Protein AF-A0A1I1ZQI4-F1 (afdb_monomer_lite)

Foldseek 3Di:
DDPLVVLLVVLVVVLVLLVVVPDQDPLSVVLNVLSVVVNVLSPDPPNDQDPVSSVVSVVVSCVSPVVSPPD

Sequence (71 aa):
MSDKQEQQQLVEHAIAKLESKGPLNGVDTEIYKDLIALREKIKMKSYRVDWNGFWNVILHLIDKGSDFFDN

pLDDT: mean 82.25, std 11.88, range [39.69, 93.56]

Radius of gyration: 12.22 Å; chains: 1; bounding box: 28×20×34 Å

Structure (mmCIF, N/CA/C/O backbone):
data_AF-A0A1I1ZQI4-F1
#
_entry.id   AF-A0A1I1ZQI4-F1
#
loop_
_atom_site.group_PDB
_atom_site.id
_atom_site.type_symbol
_atom_site.label_atom_id
_atom_site.label_alt_id
_atom_site.label_comp_id
_atom_site.label_asym_id
_atom_site.label_entity_id
_atom_site.label_seq_id
_atom_site.pdbx_PDB_ins_code
_atom_site.Cartn_x
_atom_site.Cartn_y
_atom_site.Cartn_z
_atom_site.occupancy
_atom_site.B_iso_or_equiv
_atom_site.auth_seq_id
_atom_site.auth_comp_id
_atom_site.auth_asym_id
_atom_site.auth_atom_id
_atom_site.pdbx_PDB_model_num
ATOM 1 N N . MET A 1 1 ? 0.305 -6.342 19.249 1.00 59.28 1 MET A N 1
ATOM 2 C CA . MET A 1 1 ? 0.159 -5.400 18.116 1.00 59.28 1 MET A CA 1
ATOM 3 C C . MET A 1 1 ? -1.273 -5.516 17.620 1.00 59.28 1 MET A C 1
ATOM 5 O O . MET A 1 1 ? -1.807 -6.611 17.725 1.00 59.28 1 MET A O 1
ATOM 9 N N . SER A 1 2 ? -1.932 -4.431 17.201 1.00 83.56 2 SER A N 1
ATOM 10 C CA . SER A 1 2 ? -3.279 -4.544 16.612 1.00 83.56 2 SER A CA 1
ATOM 11 C C . SER A 1 2 ? -3.185 -4.891 15.125 1.00 83.56 2 SER A C 1
ATOM 13 O O . SER A 1 2 ? -2.265 -4.414 14.464 1.00 83.56 2 SER A O 1
ATOM 15 N N . ASP A 1 3 ? -4.146 -5.650 14.585 1.00 84.25 3 ASP A N 1
ATOM 16 C CA . ASP A 1 3 ? -4.180 -6.042 13.159 1.00 84.25 3 ASP A CA 1
ATOM 17 C C . ASP A 1 3 ? -3.998 -4.840 12.224 1.00 84.25 3 ASP A C 1
ATOM 19 O O . ASP A 1 3 ? -3.265 -4.879 11.242 1.00 84.25 3 ASP A O 1
ATOM 23 N N . LYS A 1 4 ? -4.598 -3.709 12.603 1.00 87.50 4 LYS A N 1
ATOM 24 C CA . LYS A 1 4 ? -4.472 -2.433 11.902 1.00 87.50 4 LYS A CA 1
ATOM 25 C C . LYS A 1 4 ? -3.027 -1.921 11.827 1.00 87.50 4 LYS A C 1
ATOM 27 O O . LYS A 1 4 ? -2.625 -1.384 10.799 1.00 87.50 4 LYS A O 1
ATOM 32 N N . GLN A 1 5 ? -2.265 -2.029 12.917 1.00 89.81 5 GLN A N 1
ATOM 33 C CA . GLN A 1 5 ? -0.857 -1.614 12.947 1.00 89.81 5 GLN A CA 1
ATOM 34 C C . GLN A 1 5 ? 0.010 -2.540 12.096 1.00 89.81 5 GLN A C 1
ATOM 36 O O . GLN A 1 5 ? 0.905 -2.061 11.408 1.00 89.81 5 GLN A O 1
ATOM 41 N N . GLU A 1 6 ? -0.267 -3.841 12.121 1.00 90.88 6 GLU A N 1
ATOM 42 C CA . GLU A 1 6 ? 0.479 -4.831 11.343 1.00 90.88 6 GLU A CA 1
ATOM 43 C C . GLU A 1 6 ? 0.233 -4.666 9.837 1.00 90.88 6 GLU A C 1
ATOM 45 O O . GLU A 1 6 ? 1.178 -4.555 9.058 1.00 90.88 6 GLU A O 1
ATOM 50 N N . GLN A 1 7 ? -1.027 -4.508 9.428 1.00 91.12 7 GLN A N 1
ATOM 51 C CA . GLN A 1 7 ? -1.392 -4.203 8.042 1.00 91.12 7 GLN A CA 1
ATOM 52 C C . GLN A 1 7 ? -0.771 -2.884 7.568 1.00 91.12 7 GLN A C 1
ATOM 54 O O . GLN A 1 7 ? -0.292 -2.797 6.438 1.00 91.12 7 GLN A O 1
ATOM 59 N N . GLN A 1 8 ? -0.718 -1.865 8.434 1.00 92.31 8 GLN A N 1
ATOM 60 C CA . GLN A 1 8 ? -0.022 -0.621 8.115 1.00 92.31 8 GLN A CA 1
ATOM 61 C C . GLN A 1 8 ? 1.473 -0.864 7.884 1.00 92.31 8 GLN A C 1
ATOM 63 O O . GLN A 1 8 ? 2.002 -0.416 6.873 1.00 92.31 8 GLN A O 1
ATOM 68 N N . GLN A 1 9 ? 2.151 -1.585 8.781 1.00 92.62 9 GLN A N 1
ATOM 69 C CA . GLN A 1 9 ? 3.583 -1.876 8.652 1.00 92.62 9 GLN A CA 1
ATOM 70 C C . GLN A 1 9 ? 3.911 -2.637 7.367 1.00 92.62 9 GLN A C 1
ATOM 72 O O . GLN A 1 9 ? 4.890 -2.302 6.702 1.00 92.62 9 GLN A O 1
ATOM 77 N N . LEU A 1 10 ? 3.084 -3.612 6.983 1.00 91.25 10 LEU A N 1
ATOM 78 C CA . LEU A 1 10 ? 3.263 -4.343 5.728 1.00 91.25 10 LEU A CA 1
ATOM 79 C C . LEU A 1 10 ? 3.144 -3.431 4.505 1.00 91.25 10 LEU A C 1
ATOM 81 O O . LEU A 1 10 ? 3.957 -3.531 3.587 1.00 91.25 10 LEU A O 1
ATOM 85 N N . VAL A 1 11 ? 2.170 -2.516 4.501 1.00 92.62 11 VAL A N 1
ATOM 86 C CA . VAL A 1 11 ? 2.005 -1.549 3.406 1.00 92.62 11 VAL A CA 1
ATOM 87 C C . VAL A 1 11 ? 3.195 -0.595 3.327 1.00 92.62 11 VAL A C 1
ATOM 89 O O . VAL A 1 11 ? 3.724 -0.388 2.237 1.00 92.62 11 VAL A O 1
ATOM 92 N N . GLU A 1 12 ? 3.669 -0.061 4.455 1.00 93.56 12 GLU A N 1
ATOM 93 C CA . GLU A 1 12 ? 4.859 0.806 4.471 1.00 93.56 12 GLU A CA 1
ATOM 94 C C . GLU A 1 12 ? 6.111 0.051 3.991 1.00 93.56 12 GLU A C 1
ATOM 96 O O . GLU A 1 12 ? 6.915 0.598 3.238 1.00 93.56 12 GLU A O 1
ATOM 101 N N . HIS A 1 13 ? 6.263 -1.226 4.360 1.00 90.44 13 HIS A N 1
ATOM 102 C CA . HIS A 1 13 ? 7.381 -2.051 3.898 1.00 90.44 13 HIS A CA 1
ATOM 103 C C . HIS A 1 13 ? 7.329 -2.299 2.383 1.00 90.44 13 HIS A C 1
ATOM 105 O O . HIS A 1 13 ? 8.356 -2.227 1.708 1.00 90.44 13 HIS A O 1
ATOM 111 N N . ALA A 1 14 ? 6.141 -2.558 1.829 1.00 88.50 14 ALA A N 1
ATOM 112 C CA . ALA A 1 14 ? 5.957 -2.739 0.390 1.00 88.50 14 ALA A CA 1
ATOM 113 C C . ALA A 1 14 ? 6.275 -1.457 -0.398 1.00 88.50 14 ALA A C 1
ATOM 115 O O . ALA A 1 14 ? 6.968 -1.518 -1.413 1.00 88.50 14 ALA A O 1
ATOM 116 N N . ILE A 1 15 ? 5.831 -0.299 0.103 1.00 90.19 15 ILE A N 1
ATOM 117 C CA . ILE A 1 15 ? 6.149 1.022 -0.462 1.00 90.19 15 ILE A CA 1
ATOM 118 C C . ILE A 1 15 ? 7.665 1.249 -0.458 1.00 90.19 15 ILE A C 1
ATOM 120 O O . ILE A 1 15 ? 8.237 1.551 -1.502 1.00 90.19 15 ILE A O 1
ATOM 124 N N . ALA A 1 16 ? 8.332 1.026 0.677 1.00 89.31 16 ALA A N 1
ATOM 125 C CA . ALA A 1 16 ? 9.780 1.202 0.785 1.00 89.31 16 ALA A CA 1
ATOM 126 C C . ALA A 1 16 ? 10.560 0.263 -0.156 1.00 89.31 16 ALA A C 1
ATOM 128 O O . ALA A 1 16 ? 11.577 0.657 -0.728 1.00 89.31 16 ALA A O 1
ATOM 129 N N . LYS A 1 17 ? 10.079 -0.973 -0.356 1.00 86.25 17 LYS A N 1
ATOM 130 C CA . LYS A 1 17 ? 10.674 -1.924 -1.307 1.00 86.25 17 LYS A CA 1
ATOM 131 C C . LYS A 1 17 ? 10.486 -1.491 -2.765 1.00 86.25 17 LYS A C 1
ATOM 133 O O . LYS A 1 17 ? 11.349 -1.779 -3.584 1.00 86.25 17 LYS A O 1
ATOM 138 N N . LEU A 1 18 ? 9.387 -0.816 -3.103 1.00 84.69 18 LEU A N 1
ATOM 139 C CA . LEU A 1 18 ? 9.196 -0.201 -4.423 1.00 84.69 18 LEU A CA 1
ATOM 140 C C . LEU A 1 18 ? 10.162 0.962 -4.633 1.00 84.69 18 LEU A C 1
ATOM 142 O O . 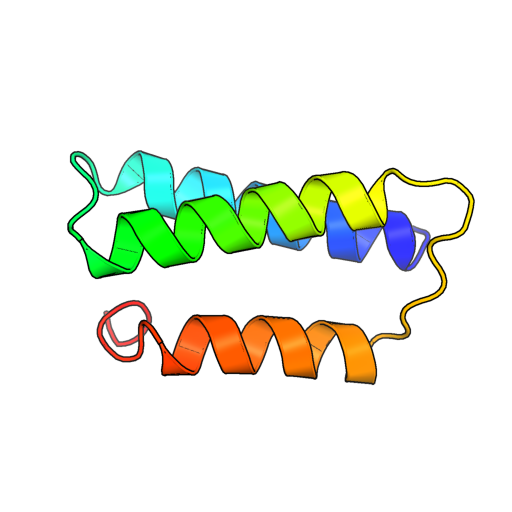LEU A 1 18 ? 10.871 0.997 -5.633 1.00 84.69 18 LEU A O 1
ATOM 146 N N . GLU A 1 19 ? 10.237 1.875 -3.668 1.00 85.69 19 GLU A N 1
ATOM 147 C CA . GLU A 1 19 ? 11.101 3.059 -3.744 1.00 85.69 19 GLU A CA 1
ATOM 148 C C . GLU A 1 19 ? 12.590 2.694 -3.839 1.00 85.69 19 GLU A C 1
ATOM 150 O O . GLU A 1 19 ? 13.359 3.397 -4.496 1.00 85.69 19 GLU A O 1
ATOM 155 N N . SER A 1 20 ? 13.007 1.572 -3.243 1.00 85.69 20 SER A N 1
ATOM 156 C CA . SER A 1 20 ? 14.400 1.113 -3.297 1.00 85.69 20 SER A CA 1
ATOM 157 C C . SER A 1 20 ? 14.824 0.520 -4.645 1.00 85.69 20 SER A C 1
ATOM 159 O O . SER A 1 20 ? 16.025 0.441 -4.906 1.00 85.69 20 SER A O 1
ATOM 161 N N . LYS A 1 21 ? 13.884 0.142 -5.526 1.00 78.06 21 LYS A N 1
ATOM 162 C CA . LYS A 1 21 ? 14.192 -0.393 -6.869 1.00 78.06 21 LYS A CA 1
ATOM 163 C C . LYS A 1 21 ? 14.667 0.681 -7.861 1.00 78.06 21 LYS A C 1
ATOM 165 O O . LYS A 1 21 ? 15.153 0.335 -8.935 1.00 78.06 21 LYS A O 1
ATOM 170 N N . GLY A 1 22 ? 14.579 1.965 -7.508 1.00 75.31 22 GLY A N 1
ATOM 171 C CA . GLY A 1 22 ? 14.943 3.076 -8.388 1.00 75.31 22 GLY A CA 1
ATOM 172 C C . GLY A 1 22 ? 13.740 3.600 -9.182 1.00 75.31 22 GLY A C 1
ATOM 173 O O . GLY A 1 22 ? 12.630 3.613 -8.652 1.00 75.31 22 GLY A O 1
ATOM 174 N N . PRO A 1 23 ? 13.922 4.096 -10.422 1.00 81.56 23 PRO A N 1
ATOM 175 C CA . PRO A 1 23 ? 12.821 4.636 -11.212 1.00 81.56 23 PRO A CA 1
ATOM 176 C C . PRO A 1 23 ? 11.742 3.576 -11.431 1.00 81.56 23 PRO A C 1
ATOM 178 O O . PRO A 1 23 ? 11.994 2.543 -12.049 1.00 81.56 23 PRO A O 1
ATOM 181 N N . LEU A 1 24 ? 10.539 3.849 -10.930 1.00 80.94 24 LEU A N 1
ATOM 182 C CA . LEU A 1 24 ? 9.398 2.962 -11.104 1.00 80.94 24 LEU A CA 1
ATOM 183 C C . LEU A 1 24 ? 9.023 2.903 -12.587 1.00 80.94 24 LEU A C 1
ATOM 185 O O . LEU A 1 24 ? 8.883 3.939 -13.245 1.00 80.94 24 LEU A O 1
ATOM 189 N N . ASN A 1 25 ? 8.837 1.694 -13.114 1.00 83.44 25 ASN A N 1
ATOM 190 C CA . ASN A 1 25 ? 8.236 1.524 -14.433 1.00 83.44 25 ASN A CA 1
ATOM 191 C C . ASN A 1 25 ? 6.728 1.876 -14.384 1.00 83.44 25 ASN A C 1
ATOM 193 O O . ASN A 1 25 ? 6.185 2.260 -13.342 1.00 83.44 25 ASN A O 1
ATOM 197 N N . GLY A 1 26 ? 6.032 1.778 -15.520 1.00 82.06 26 GLY A N 1
ATOM 198 C CA . GLY A 1 26 ? 4.603 2.109 -15.591 1.00 82.06 26 GLY A CA 1
ATOM 199 C C . GLY A 1 26 ? 3.742 1.299 -14.613 1.00 82.06 26 GLY A C 1
ATOM 200 O O . GLY A 1 26 ? 2.928 1.881 -13.901 1.00 82.06 26 GLY A O 1
ATOM 201 N N . VAL A 1 27 ? 3.977 -0.011 -14.527 1.00 83.44 27 VAL A N 1
ATOM 202 C CA . VAL A 1 27 ? 3.246 -0.942 -13.652 1.00 83.44 27 VAL A CA 1
ATOM 203 C C . VAL A 1 27 ? 3.569 -0.677 -12.182 1.00 83.44 27 VAL A C 1
ATOM 205 O O . VAL A 1 27 ? 2.667 -0.516 -11.362 1.00 83.44 27 VAL A O 1
ATOM 208 N N . ASP A 1 28 ? 4.849 -0.522 -11.855 1.00 82.75 28 ASP A N 1
ATOM 209 C CA . ASP A 1 28 ? 5.318 -0.213 -10.502 1.00 82.75 28 ASP A CA 1
ATOM 210 C C . ASP A 1 28 ? 4.729 1.105 -9.988 1.00 82.75 28 ASP A C 1
ATOM 212 O O . ASP A 1 28 ? 4.383 1.231 -8.815 1.00 82.75 28 ASP A O 1
ATOM 216 N N . THR A 1 29 ? 4.571 2.088 -10.877 1.00 86.81 29 THR A N 1
ATOM 217 C CA . THR A 1 29 ? 3.942 3.373 -10.557 1.00 86.81 29 THR A CA 1
ATOM 218 C C . THR A 1 29 ? 2.465 3.203 -10.201 1.00 86.81 29 THR A C 1
ATOM 220 O O . THR A 1 29 ? 1.964 3.887 -9.305 1.00 86.81 29 THR A O 1
ATOM 223 N N . GLU A 1 30 ? 1.744 2.315 -10.886 1.00 87.38 30 GLU A N 1
ATOM 224 C CA . GLU A 1 30 ? 0.347 2.015 -10.556 1.00 87.38 30 GLU A CA 1
ATOM 225 C C . GLU A 1 30 ? 0.227 1.268 -9.227 1.00 87.38 30 GLU A C 1
ATOM 227 O O . GLU A 1 30 ? -0.567 1.671 -8.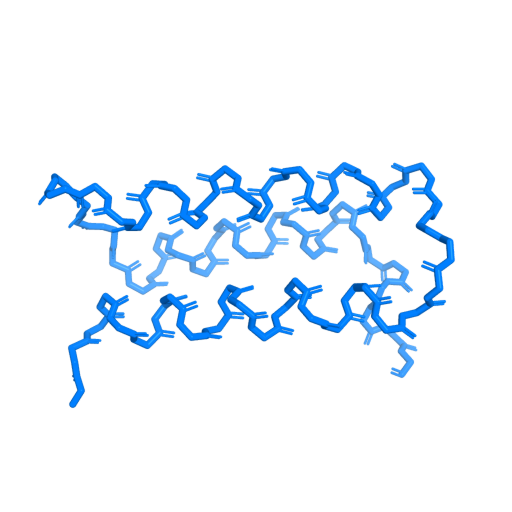376 1.00 87.38 30 GLU A O 1
ATOM 232 N N . ILE A 1 31 ? 1.074 0.262 -8.997 1.00 86.88 31 ILE A N 1
ATOM 233 C CA . ILE A 1 31 ? 1.127 -0.468 -7.721 1.00 86.88 31 ILE A CA 1
ATOM 234 C C . ILE A 1 31 ? 1.451 0.492 -6.574 1.00 86.88 31 ILE A C 1
ATOM 236 O O . ILE A 1 31 ? 0.807 0.453 -5.526 1.00 86.88 31 ILE A O 1
ATOM 240 N N . TYR A 1 32 ? 2.402 1.404 -6.777 1.00 88.94 32 TYR A N 1
ATOM 241 C CA . TYR A 1 32 ? 2.749 2.425 -5.795 1.00 88.94 32 TYR A CA 1
ATOM 242 C C . TYR A 1 32 ? 1.548 3.313 -5.450 1.00 88.94 32 TYR A C 1
ATOM 244 O O . TYR A 1 32 ? 1.241 3.509 -4.274 1.00 88.94 32 TYR A O 1
ATOM 252 N N . LYS A 1 33 ? 0.811 3.807 -6.453 1.00 90.00 33 LYS A N 1
ATOM 253 C CA . LYS A 1 33 ? -0.410 4.604 -6.227 1.00 90.00 33 LYS A CA 1
ATOM 254 C C . LYS A 1 33 ? -1.460 3.827 -5.435 1.00 90.00 33 LYS A C 1
ATOM 256 O O . LYS A 1 33 ? -2.057 4.383 -4.510 1.00 90.00 33 LYS A O 1
ATOM 261 N N . ASP A 1 34 ? -1.660 2.555 -5.762 1.00 89.75 34 ASP A N 1
ATOM 262 C CA . ASP A 1 34 ? -2.622 1.700 -5.071 1.00 89.75 34 ASP A CA 1
ATOM 263 C C . ASP A 1 34 ? -2.212 1.435 -3.608 1.00 89.75 34 ASP A C 1
ATOM 265 O O . ASP A 1 34 ? -3.056 1.500 -2.707 1.00 89.75 34 ASP A O 1
ATOM 269 N N . LEU A 1 35 ? -0.920 1.221 -3.333 1.00 91.38 35 LEU A N 1
ATOM 270 C CA . LEU A 1 35 ? -0.394 1.081 -1.969 1.00 91.38 35 LEU A CA 1
ATOM 271 C C . LEU A 1 35 ? -0.551 2.369 -1.155 1.00 91.38 35 LEU A C 1
ATOM 273 O O . LEU A 1 35 ? -0.924 2.311 0.018 1.00 91.38 35 LEU A O 1
ATOM 277 N N . ILE A 1 36 ? -0.339 3.537 -1.766 1.00 92.69 36 ILE A N 1
ATOM 278 C CA . ILE A 1 36 ? -0.594 4.831 -1.118 1.00 92.69 36 ILE A CA 1
ATOM 279 C C . ILE A 1 36 ? -2.081 4.974 -0.776 1.00 92.69 36 ILE A C 1
ATOM 281 O O . ILE A 1 36 ? -2.422 5.364 0.343 1.00 92.69 36 ILE A O 1
ATOM 285 N N . ALA A 1 37 ? -2.983 4.606 -1.689 1.00 90.69 37 ALA A N 1
ATOM 286 C CA . ALA A 1 37 ? -4.419 4.628 -1.422 1.00 90.69 37 ALA A CA 1
ATOM 287 C C . ALA A 1 37 ? -4.809 3.665 -0.287 1.00 90.69 37 ALA A C 1
ATOM 289 O O . ALA A 1 37 ? -5.633 4.008 0.567 1.00 90.69 37 ALA A O 1
ATOM 290 N N . LEU A 1 38 ? -4.203 2.476 -0.240 1.00 90.88 38 LEU A N 1
ATOM 291 C CA . LEU A 1 38 ? -4.404 1.510 0.838 1.00 90.88 38 LEU A CA 1
ATOM 292 C C . LEU A 1 38 ? -3.882 2.038 2.181 1.00 90.88 38 LEU A C 1
ATOM 294 O O . LEU A 1 38 ? -4.593 1.945 3.182 1.00 90.88 38 LEU A O 1
ATOM 298 N N . ARG A 1 39 ? -2.700 2.663 2.205 1.00 92.69 39 ARG A N 1
ATOM 299 C CA . ARG A 1 39 ? -2.136 3.314 3.397 1.00 92.69 39 ARG A CA 1
ATOM 300 C C . ARG A 1 39 ? -3.099 4.346 3.975 1.00 92.69 39 ARG A C 1
ATOM 302 O O . ARG A 1 39 ? -3.353 4.352 5.180 1.00 92.69 39 ARG A O 1
ATOM 309 N N . GLU A 1 40 ? -3.658 5.205 3.128 1.00 92.62 40 GLU A N 1
ATOM 310 C CA . GLU A 1 40 ? -4.610 6.224 3.576 1.00 92.62 40 GLU A CA 1
ATOM 311 C C . GLU A 1 40 ? -5.914 5.599 4.083 1.00 92.62 40 GLU A C 1
ATOM 313 O O . GLU A 1 40 ? -6.407 6.003 5.137 1.00 92.62 40 GLU A O 1
ATOM 318 N N . LYS A 1 41 ? -6.425 4.546 3.426 1.00 90.50 41 LYS A N 1
ATOM 319 C CA . LYS A 1 41 ? -7.578 3.775 3.924 1.00 90.50 41 LYS A CA 1
ATOM 320 C C . LYS A 1 41 ? -7.317 3.176 5.305 1.00 90.50 41 LYS A C 1
ATOM 322 O O . LYS A 1 41 ? -8.189 3.280 6.163 1.00 90.50 41 LYS A O 1
ATOM 327 N N . ILE A 1 42 ? -6.138 2.596 5.542 1.00 90.06 42 ILE A N 1
ATOM 328 C CA . ILE A 1 42 ? -5.767 2.032 6.849 1.00 90.06 42 ILE A CA 1
ATOM 329 C C . ILE A 1 42 ? -5.764 3.125 7.919 1.00 90.06 42 ILE A C 1
ATOM 331 O O . ILE A 1 42 ? -6.322 2.933 8.995 1.00 90.06 42 ILE A O 1
ATOM 335 N N . LYS A 1 43 ? -5.218 4.312 7.640 1.00 89.00 43 LYS A N 1
ATOM 336 C CA . LYS A 1 43 ? -5.186 5.422 8.612 1.00 89.00 43 LYS A CA 1
ATOM 337 C C . LYS A 1 43 ? -6.578 5.924 9.015 1.00 89.00 43 LYS A C 1
ATOM 339 O O . LYS A 1 43 ? -6.730 6.462 10.115 1.00 89.00 43 LYS A O 1
ATOM 344 N N . MET A 1 44 ? -7.612 5.714 8.195 1.00 90.50 44 MET A N 1
ATOM 345 C CA . MET A 1 44 ? -8.979 6.135 8.518 1.00 90.50 44 MET A CA 1
ATOM 346 C C . MET A 1 44 ? -9.498 5.478 9.807 1.00 90.50 44 MET A C 1
ATOM 348 O O . MET A 1 44 ? -9.241 4.308 10.104 1.00 90.50 44 MET A O 1
ATOM 352 N N . LYS A 1 45 ? -10.283 6.228 10.591 1.00 81.44 45 LYS A N 1
ATOM 353 C CA . LYS A 1 45 ? -10.915 5.716 11.823 1.00 81.44 45 LYS A CA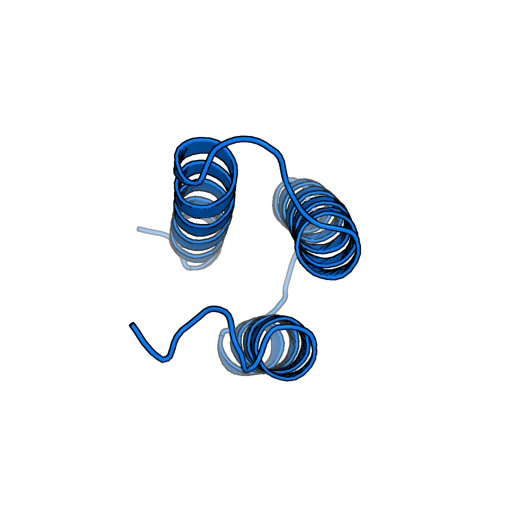 1
ATOM 354 C C . LYS A 1 45 ? -11.918 4.587 11.553 1.00 81.44 45 LYS A C 1
ATOM 356 O O . LYS A 1 45 ? -12.092 3.725 12.405 1.00 81.44 45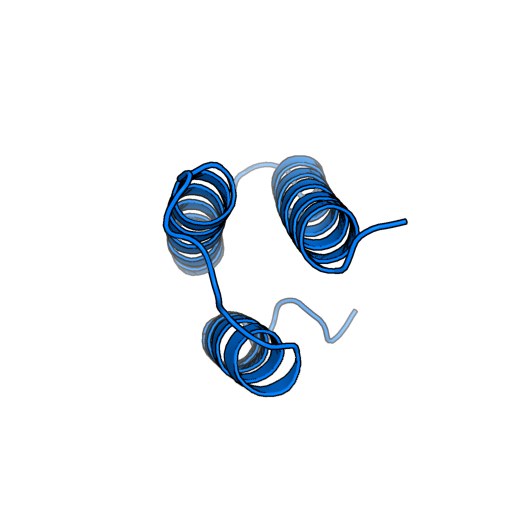 LYS A O 1
ATOM 361 N N . SER A 1 46 ? -12.554 4.588 10.382 1.00 86.94 46 SER A N 1
ATOM 362 C CA . SER A 1 46 ? -13.552 3.600 9.950 1.00 86.94 46 SER A CA 1
ATOM 363 C C . SER A 1 46 ? -12.956 2.309 9.382 1.00 86.94 46 SER A C 1
ATOM 365 O O . SER A 1 46 ? -13.709 1.424 8.984 1.00 86.94 46 SER A O 1
ATOM 367 N N . TYR A 1 47 ? -11.629 2.187 9.328 1.00 85.19 47 TYR A N 1
ATOM 368 C CA . TYR A 1 47 ? -10.971 1.010 8.780 1.00 85.19 47 TYR A CA 1
ATOM 369 C C . TYR A 1 47 ? -11.272 -0.247 9.612 1.00 85.19 47 TYR A C 1
ATOM 371 O O . TYR A 1 47 ? -10.978 -0.291 10.807 1.00 85.19 47 TYR A O 1
ATOM 379 N N . ARG A 1 48 ? -11.882 -1.251 8.970 1.00 82.00 48 ARG A N 1
ATOM 380 C CA . ARG A 1 48 ? -12.319 -2.523 9.577 1.00 82.00 48 ARG A CA 1
ATOM 381 C C . ARG A 1 48 ? -12.008 -3.741 8.698 1.00 82.00 48 ARG A C 1
ATOM 383 O O . ARG A 1 48 ? -12.670 -4.764 8.824 1.00 82.00 48 ARG A O 1
ATOM 390 N N . VAL A 1 49 ? -11.074 -3.606 7.760 1.00 82.31 49 VAL A N 1
ATOM 391 C CA . VAL A 1 49 ? -10.737 -4.702 6.846 1.00 82.31 49 VAL A CA 1
ATOM 392 C C . VAL A 1 49 ? -10.037 -5.802 7.641 1.00 82.31 49 VAL A C 1
ATOM 394 O O . VAL A 1 49 ? -9.064 -5.541 8.347 1.00 82.31 49 VAL A O 1
ATOM 397 N N . ASP A 1 50 ? -10.568 -7.017 7.552 1.00 85.00 50 ASP A N 1
ATOM 398 C CA . ASP A 1 50 ? -9.971 -8.198 8.161 1.00 85.00 50 ASP A CA 1
ATOM 399 C C . ASP A 1 50 ? -8.765 -8.691 7.347 1.00 85.00 50 ASP A C 1
ATOM 401 O O . ASP A 1 50 ? -8.457 -8.193 6.261 1.00 85.00 50 ASP A O 1
ATOM 405 N N . TRP A 1 51 ? -8.048 -9.680 7.873 1.00 83.75 51 TRP A N 1
ATOM 406 C CA . TRP A 1 51 ? -6.856 -10.204 7.212 1.00 83.75 51 TRP A CA 1
ATOM 407 C C . TRP A 1 51 ? -7.130 -10.808 5.835 1.00 83.75 51 TRP A C 1
ATOM 409 O O . TRP A 1 51 ? -6.327 -10.611 4.928 1.00 83.75 51 TRP A O 1
ATOM 419 N N . ASN A 1 52 ? -8.265 -11.481 5.640 1.00 85.62 52 ASN A N 1
ATOM 420 C CA . ASN A 1 52 ? -8.616 -12.048 4.337 1.00 85.62 52 ASN A CA 1
ATOM 421 C C . ASN A 1 52 ? -8.890 -10.953 3.302 1.00 85.62 52 ASN A C 1
ATOM 423 O O . ASN A 1 52 ? -8.388 -11.019 2.180 1.00 85.62 52 ASN A O 1
ATOM 427 N N . GLY A 1 53 ? -9.650 -9.921 3.673 1.00 83.69 53 GLY A N 1
ATOM 428 C CA . GLY A 1 53 ? -9.897 -8.768 2.816 1.00 83.69 53 GLY A CA 1
ATOM 429 C C . GLY A 1 53 ? -8.612 -8.012 2.496 1.00 83.69 53 GLY A C 1
ATOM 430 O O . GLY A 1 53 ? -8.408 -7.606 1.353 1.00 83.69 53 GLY A O 1
ATOM 431 N N . PHE A 1 54 ? -7.716 -7.875 3.473 1.00 87.31 54 PHE A N 1
ATOM 432 C CA . PHE A 1 54 ? -6.407 -7.265 3.270 1.00 87.31 54 PHE A CA 1
ATOM 433 C C . PHE A 1 54 ? -5.556 -8.077 2.287 1.00 87.31 54 PHE A C 1
ATOM 435 O O . PHE A 1 54 ? -5.070 -7.518 1.305 1.00 87.31 54 PHE A O 1
ATOM 442 N N . TRP A 1 55 ? -5.440 -9.394 2.482 1.00 84.31 55 TRP A N 1
ATOM 443 C CA . TRP A 1 55 ? -4.691 -10.268 1.577 1.00 84.31 55 TRP A CA 1
ATOM 444 C C . TRP A 1 55 ? -5.262 -10.285 0.165 1.00 84.31 55 TRP A C 1
ATOM 446 O O . TRP A 1 55 ? -4.484 -10.265 -0.778 1.00 84.31 55 TRP A O 1
ATOM 456 N N . ASN A 1 56 ? -6.583 -10.232 -0.010 1.00 85.44 56 ASN A N 1
ATOM 457 C CA . ASN A 1 56 ? -7.182 -10.121 -1.343 1.00 85.44 56 ASN A CA 1
ATOM 458 C C . ASN A 1 56 ? -6.766 -8.830 -2.061 1.00 85.44 56 ASN A C 1
ATOM 460 O O . ASN A 1 56 ? -6.488 -8.859 -3.259 1.00 85.44 56 ASN A O 1
ATOM 464 N N . VAL A 1 57 ? -6.685 -7.705 -1.340 1.00 84.50 57 VAL A N 1
ATOM 465 C CA . VAL A 1 57 ? -6.169 -6.451 -1.910 1.00 84.50 57 VAL A CA 1
ATOM 466 C C . VAL A 1 57 ? -4.698 -6.611 -2.278 1.00 84.50 57 VAL A C 1
ATOM 468 O O . VAL A 1 57 ? -4.325 -6.279 -3.396 1.00 84.50 57 VAL A O 1
ATOM 471 N N . ILE A 1 58 ? -3.874 -7.161 -1.384 1.00 85.25 58 ILE A N 1
ATOM 472 C CA . ILE A 1 58 ? -2.444 -7.376 -1.641 1.00 85.25 58 ILE A CA 1
ATOM 473 C C . ILE A 1 58 ? -2.221 -8.313 -2.835 1.00 85.25 58 ILE A C 1
ATOM 475 O O . ILE A 1 58 ? -1.449 -7.974 -3.722 1.00 85.25 58 ILE A O 1
ATOM 479 N N . LEU A 1 59 ? -2.925 -9.442 -2.912 1.00 81.25 59 LEU A N 1
ATOM 480 C CA . LEU A 1 59 ? -2.833 -10.392 -4.023 1.00 81.25 59 LEU A CA 1
ATOM 481 C C . LEU A 1 59 ? -3.219 -9.752 -5.356 1.00 81.25 59 LEU A C 1
ATOM 483 O O . LEU A 1 59 ? -2.559 -10.006 -6.354 1.00 81.25 59 LEU A O 1
ATOM 487 N N . HIS A 1 60 ? -4.225 -8.876 -5.376 1.00 81.25 60 HIS A N 1
ATOM 488 C CA . HIS A 1 60 ? -4.576 -8.131 -6.584 1.00 81.25 60 HIS A CA 1
ATOM 489 C C . HIS A 1 60 ? -3.460 -7.168 -7.027 1.00 81.25 60 HIS A C 1
ATOM 491 O O . HIS A 1 60 ? -3.240 -6.986 -8.221 1.00 81.25 60 HIS A O 1
ATOM 497 N N . LEU A 1 61 ? -2.726 -6.570 -6.083 1.00 79.94 61 LEU A N 1
ATOM 498 C CA . LEU A 1 61 ? -1.561 -5.731 -6.389 1.00 79.94 61 LEU A CA 1
ATOM 499 C C . LEU A 1 61 ? -0.368 -6.554 -6.880 1.00 79.94 61 LEU A C 1
ATOM 501 O O . LEU A 1 61 ? 0.351 -6.109 -7.770 1.00 79.94 61 LEU A O 1
ATOM 505 N N . ILE A 1 62 ? -0.181 -7.752 -6.322 1.00 71.81 62 ILE A N 1
ATOM 506 C CA . ILE A 1 62 ? 0.838 -8.713 -6.757 1.00 71.81 62 ILE A CA 1
ATOM 507 C C . ILE A 1 62 ? 0.527 -9.219 -8.166 1.00 71.81 62 ILE A C 1
ATOM 509 O O . ILE A 1 62 ? 1.433 -9.286 -8.979 1.00 71.81 62 ILE A O 1
ATOM 513 N N . ASP 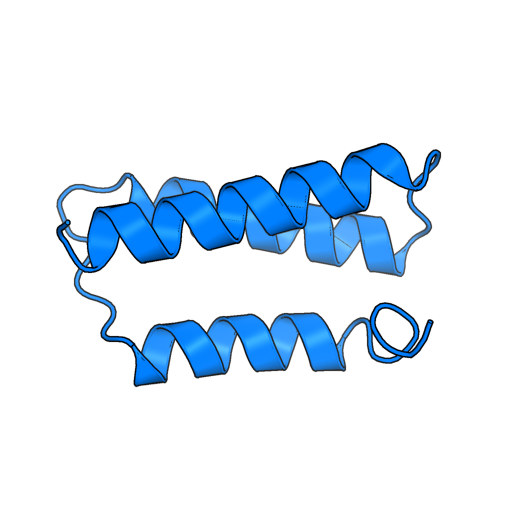A 1 63 ? -0.730 -9.525 -8.483 1.00 73.25 63 ASP A N 1
ATOM 514 C CA . ASP A 1 63 ? -1.148 -9.998 -9.809 1.00 73.25 63 ASP A CA 1
ATOM 515 C C . ASP A 1 63 ? -0.869 -8.952 -10.903 1.00 73.25 63 ASP A C 1
ATOM 517 O O . ASP A 1 63 ? -0.285 -9.267 -11.942 1.00 73.25 63 ASP A O 1
ATOM 521 N N . LYS A 1 64 ? -1.166 -7.674 -10.614 1.00 69.81 64 LYS A N 1
ATOM 522 C CA . LYS A 1 64 ? -0.804 -6.538 -11.483 1.00 69.81 64 LYS A CA 1
ATOM 523 C C . LYS A 1 64 ? 0.701 -6.409 -11.702 1.00 69.81 64 LYS A C 1
ATOM 525 O O . LYS A 1 64 ? 1.118 -5.933 -12.751 1.00 69.81 64 LYS A O 1
ATOM 530 N N . GLY A 1 65 ? 1.495 -6.797 -10.712 1.00 64.06 65 GLY A N 1
ATOM 531 C CA . GLY A 1 65 ? 2.947 -6.793 -10.762 1.00 64.06 65 GLY A CA 1
ATOM 532 C C . GLY A 1 65 ? 3.516 -8.194 -10.688 1.00 64.06 65 GLY A C 1
ATOM 533 O O . GLY A 1 65 ? 4.428 -8.393 -9.905 1.00 64.06 65 GLY A O 1
ATOM 534 N N . SER A 1 66 ? 2.992 -9.190 -11.403 1.00 56.09 66 SER A N 1
ATOM 535 C CA . SER A 1 66 ? 3.496 -10.569 -11.268 1.00 56.09 66 SER A CA 1
ATOM 536 C C . SER A 1 66 ? 4.962 -10.740 -11.710 1.00 56.09 66 SER A C 1
ATOM 538 O O . SER A 1 66 ? 5.602 -11.695 -11.295 1.00 56.09 66 SER A O 1
ATOM 540 N N . ASP A 1 67 ? 5.562 -9.742 -12.369 1.00 53.41 67 ASP A N 1
ATOM 541 C CA . ASP A 1 67 ? 7.022 -9.610 -12.553 1.00 53.41 67 ASP A CA 1
ATOM 542 C C . ASP A 1 67 ? 7.781 -9.054 -11.315 1.00 53.41 67 ASP A C 1
ATOM 544 O O . ASP A 1 67 ? 9.005 -8.915 -11.311 1.00 53.41 67 ASP A O 1
ATOM 548 N N . PHE A 1 68 ? 7.081 -8.671 -10.244 1.00 51.69 68 PHE A N 1
ATOM 549 C CA . PHE A 1 68 ? 7.604 -7.872 -9.127 1.00 51.69 68 PHE A CA 1
ATOM 550 C C . PHE A 1 68 ? 8.135 -8.708 -7.952 1.00 51.69 68 PHE A C 1
ATOM 552 O O . PHE A 1 68 ? 8.960 -8.197 -7.179 1.00 51.69 68 PHE A O 1
ATOM 559 N N . PHE A 1 69 ? 7.665 -9.954 -7.813 1.00 50.81 69 PHE A N 1
ATOM 560 C CA . PHE A 1 69 ? 7.963 -10.859 -6.691 1.00 50.81 69 PHE A CA 1
ATOM 561 C C . PHE A 1 69 ? 8.767 -12.112 -7.077 1.00 50.81 69 PHE A C 1
ATOM 563 O O . PHE A 1 69 ? 9.183 -12.834 -6.176 1.00 50.81 69 PHE A O 1
ATOM 570 N N . ASP A 1 70 ? 9.035 -12.331 -8.367 1.00 45.94 70 ASP A N 1
ATOM 571 C CA . ASP A 1 70 ? 9.779 -13.492 -8.892 1.00 45.94 70 ASP A CA 1
ATOM 572 C C . ASP A 1 70 ? 11.320 -13.311 -8.898 1.00 45.94 70 ASP A C 1
ATOM 574 O O . ASP A 1 70 ? 12.029 -13.906 -9.709 1.00 45.94 70 ASP A O 1
ATOM 578 N N . ASN A 1 71 ? 11.874 -12.484 -7.998 1.00 39.69 71 ASN A N 1
ATOM 579 C CA . ASN A 1 71 ? 13.327 -12.257 -7.873 1.00 39.69 71 ASN A CA 1
ATOM 580 C C . ASN A 1 71 ? 1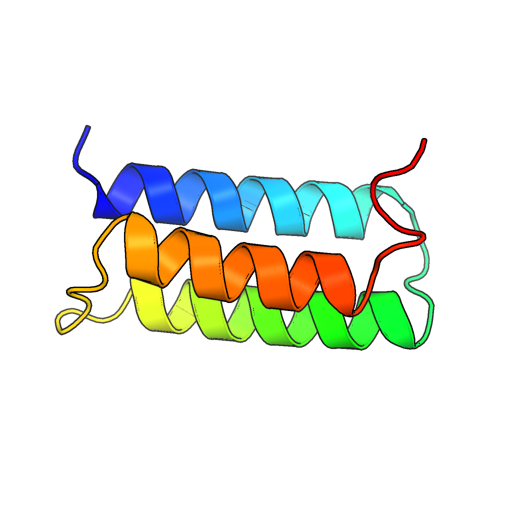3.780 -12.187 -6.409 1.00 39.69 71 ASN A C 1
ATOM 582 O O . ASN A 1 71 ? 13.269 -11.301 -5.674 1.00 39.69 71 ASN A O 1
#

Secondary structure (DSSP, 8-state):
--HHHHHHHHHHHHHHHHHTTSS--HHHHHHHHHHHHHHHHHHSTT----HHHHHHHHHHHHHHTTTSS--